Protein AF-A0A7J7MB04-F1 (afdb_monomer_lite)

Radius of gyration: 11.43 Å; chains: 1; bounding box: 27×20×32 Å

Organism: NCBI:txid39325

InterPro domains:
  IPR001623 DnaJ domain [PF00226] (20-67)
  IPR001623 DnaJ domain [PR00625] (22-40)
  IPR001623 DnaJ domain [PR00625] (40-55)
  IPR001623 DnaJ domain [PR00625] (56-67)
  IPR001623 DnaJ domain [PS50076] (20-67)
  IPR001623 DnaJ domain [SM00271] (19-67)
  IPR001623 DnaJ domain [cd06257] (20-67)
  IPR036869 Chaperone J-domain superfamily [G3DSA:1.10.287.110] (9-67)
  IPR036869 Chaperone J-domain superfamily [SSF46565] (17-67)

pLDDT: mean 75.95, std 7.19, range [56.25, 86.0]

Structure (mmCIF, N/CA/C/O backbone):
data_AF-A0A7J7MB04-F1
#
_entry.id   AF-A0A7J7MB04-F1
#
loop_
_atom_site.group_PDB
_atom_site.id
_atom_site.type_symbol
_atom_site.label_atom_id
_atom_site.label_alt_id
_atom_site.label_comp_id
_atom_site.label_asym_id
_atom_site.label_entity_id
_atom_site.label_seq_id
_atom_site.pdbx_PDB_ins_code
_atom_site.Cartn_x
_atom_site.Cartn_y
_atom_site.Cartn_z
_atom_site.occupancy
_atom_site.B_iso_or_equiv
_atom_site.auth_seq_id
_atom_site.auth_comp_id
_atom_site.auth_asym_id
_atom_site.auth_atom_id
_atom_site.pdbx_PDB_model_num
ATOM 1 N N . MET A 1 1 ? -6.962 7.987 3.956 1.00 57.75 1 MET A N 1
ATOM 2 C CA . MET A 1 1 ? -8.075 7.136 3.481 1.00 57.75 1 MET A CA 1
ATOM 3 C C . MET A 1 1 ? -8.128 6.962 1.955 1.00 57.75 1 MET A C 1
ATOM 5 O O . MET A 1 1 ? -8.967 6.203 1.503 1.00 57.75 1 MET A O 1
ATOM 9 N N . LEU A 1 2 ? -7.245 7.593 1.159 1.00 65.44 2 LEU A N 1
ATOM 10 C CA . LEU A 1 2 ? -7.190 7.380 -0.301 1.00 65.44 2 LEU A CA 1
ATOM 11 C C . LEU A 1 2 ? -6.467 6.075 -0.677 1.00 65.44 2 LEU A C 1
ATOM 13 O O . LEU A 1 2 ? -7.020 5.263 -1.400 1.00 65.44 2 LEU A O 1
ATOM 17 N N . ALA A 1 3 ? -5.316 5.794 -0.057 1.00 71.31 3 ALA A N 1
ATOM 18 C CA . ALA A 1 3 ? -4.492 4.631 -0.408 1.00 71.31 3 ALA A CA 1
ATOM 19 C C . ALA A 1 3 ? -5.182 3.263 -0.238 1.00 71.31 3 ALA A C 1
ATOM 21 O O . ALA A 1 3 ? -4.896 2.335 -0.982 1.00 71.31 3 ALA A O 1
ATOM 22 N N . THR A 1 4 ? -6.087 3.119 0.735 1.00 74.81 4 THR A N 1
ATOM 23 C CA . THR A 1 4 ? -6.873 1.886 0.912 1.00 74.81 4 THR A CA 1
ATOM 24 C C . THR A 1 4 ? -7.804 1.676 -0.278 1.00 74.81 4 THR A C 1
ATOM 26 O O . THR A 1 4 ? -7.842 0.587 -0.837 1.00 74.81 4 THR A O 1
ATOM 29 N N . PHE A 1 5 ? -8.502 2.732 -0.700 1.00 74.25 5 PHE A N 1
ATOM 30 C CA . PHE A 1 5 ? -9.354 2.703 -1.885 1.00 74.25 5 PHE A CA 1
ATOM 31 C C . PHE A 1 5 ? -8.548 2.478 -3.162 1.00 74.25 5 PHE A C 1
ATOM 33 O O . PHE A 1 5 ? -8.988 1.699 -3.997 1.00 74.25 5 PHE A O 1
ATOM 40 N N . ASP A 1 6 ? -7.370 3.093 -3.286 1.00 76.12 6 ASP A N 1
ATOM 41 C CA . ASP A 1 6 ? -6.492 2.895 -4.441 1.00 76.12 6 ASP A CA 1
ATOM 42 C C . ASP A 1 6 ? -6.081 1.425 -4.575 1.00 76.12 6 ASP A C 1
ATOM 44 O O . ASP A 1 6 ? -6.228 0.862 -5.652 1.00 76.12 6 ASP A O 1
ATOM 48 N N . VAL A 1 7 ? -5.661 0.763 -3.486 1.00 78.75 7 VAL A N 1
ATOM 49 C CA . VAL A 1 7 ? -5.327 -0.674 -3.523 1.00 78.75 7 VAL A CA 1
ATOM 50 C C . VAL A 1 7 ? -6.517 -1.519 -3.954 1.00 78.75 7 VAL A C 1
ATOM 52 O O . VAL A 1 7 ? -6.360 -2.388 -4.805 1.00 78.75 7 VAL A O 1
ATOM 55 N N . TYR A 1 8 ? -7.708 -1.269 -3.408 1.00 77.88 8 TYR A 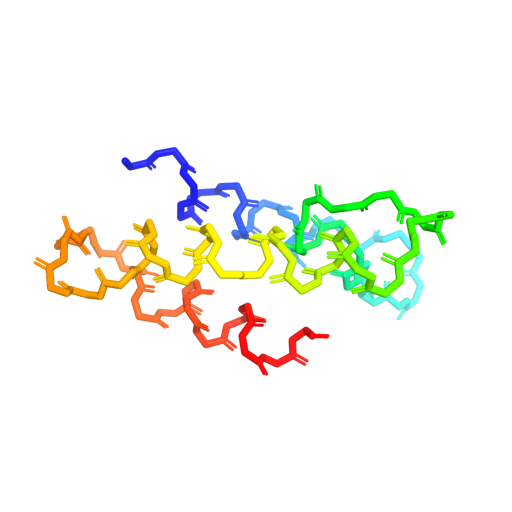N 1
ATOM 56 C CA . TYR A 1 8 ? -8.905 -2.013 -3.810 1.00 77.88 8 TYR A CA 1
ATOM 57 C C . TYR A 1 8 ? -9.282 -1.759 -5.272 1.00 77.88 8 TYR A C 1
ATOM 59 O O . TYR A 1 8 ? -9.603 -2.699 -5.992 1.00 77.88 8 TYR A O 1
ATOM 67 N N . LEU A 1 9 ? -9.198 -0.509 -5.730 1.00 78.62 9 LEU A N 1
ATOM 68 C CA . LEU A 1 9 ? -9.489 -0.133 -7.109 1.00 78.62 9 LEU A CA 1
ATOM 69 C C . LEU A 1 9 ? -8.490 -0.769 -8.083 1.00 78.62 9 LEU A C 1
ATOM 71 O O . LEU A 1 9 ? -8.881 -1.235 -9.148 1.00 78.62 9 LEU A O 1
ATOM 75 N N . LEU A 1 10 ? -7.208 -0.805 -7.719 1.00 77.25 10 LEU A N 1
ATOM 76 C CA . LEU A 1 10 ? -6.140 -1.417 -8.507 1.00 77.25 10 LEU A CA 1
ATOM 77 C C . LEU A 1 10 ? -6.230 -2.947 -8.492 1.00 77.25 10 LEU A C 1
ATOM 79 O O . LEU A 1 10 ? -5.998 -3.572 -9.520 1.00 77.25 10 LEU A O 1
ATOM 83 N N . ALA A 1 11 ? -6.643 -3.545 -7.373 1.00 75.38 11 ALA A N 1
ATOM 84 C CA . ALA A 1 11 ? -6.915 -4.977 -7.281 1.00 75.38 11 ALA A CA 1
ATOM 85 C C . ALA A 1 11 ? -8.126 -5.400 -8.127 1.00 75.38 11 ALA A C 1
ATOM 87 O O . ALA A 1 11 ? -8.120 -6.476 -8.725 1.00 75.38 11 ALA A O 1
ATOM 88 N N . GLU A 1 12 ? -9.151 -4.548 -8.219 1.00 76.44 12 GLU A N 1
ATOM 89 C CA . GLU A 1 12 ? -10.277 -4.733 -9.142 1.00 76.44 12 GLU A CA 1
ATOM 90 C C . GLU A 1 12 ? -9.875 -4.505 -10.605 1.00 76.44 12 GLU A C 1
ATOM 92 O O . GLU A 1 12 ? -10.452 -5.102 -11.519 1.00 76.44 12 GLU A O 1
ATOM 97 N N . LYS A 1 13 ? -8.862 -3.665 -10.848 1.00 70.12 13 LYS A N 1
ATOM 98 C CA . LYS A 1 13 ? -8.353 -3.345 -12.181 1.00 70.12 13 LYS A CA 1
ATOM 99 C C . LYS A 1 13 ? -7.520 -4.503 -12.740 1.00 70.12 13 LYS A C 1
ATOM 101 O O . LYS A 1 13 ? -6.302 -4.440 -12.845 1.00 70.12 13 LYS A O 1
ATOM 106 N N . LYS A 1 14 ? -8.198 -5.570 -13.160 1.00 60.69 14 LYS A N 1
ATOM 107 C CA . LYS A 1 14 ? -7.602 -6.640 -13.968 1.00 60.69 14 LYS A CA 1
ATOM 108 C C . LYS A 1 14 ? -7.370 -6.165 -15.398 1.00 60.69 14 LYS A C 1
ATOM 110 O O . LYS A 1 14 ? -8.325 -5.914 -16.136 1.00 60.69 14 LYS A O 1
ATOM 115 N N . ILE A 1 15 ? -6.110 -6.110 -15.824 1.00 59.09 15 ILE A N 1
ATOM 116 C CA . ILE A 1 15 ? -5.764 -5.995 -17.242 1.00 59.09 15 ILE A CA 1
ATOM 117 C C . ILE A 1 15 ? -5.720 -7.416 -17.826 1.00 59.09 15 ILE A C 1
ATOM 119 O O . ILE A 1 15 ? -4.701 -8.097 -17.825 1.00 59.09 15 ILE A O 1
ATOM 123 N N . GLY A 1 16 ? -6.865 -7.899 -18.316 1.00 64.94 16 GLY A N 1
ATOM 124 C CA . GLY A 1 16 ? -6.969 -9.215 -18.960 1.00 64.94 16 GLY A CA 1
ATOM 125 C C . GLY A 1 16 ? -7.179 -10.383 -17.983 1.00 64.94 16 GLY A C 1
ATOM 126 O O . GLY A 1 16 ? -8.108 -10.355 -17.178 1.00 64.94 16 GLY A O 1
ATOM 127 N N . ARG A 1 17 ? -6.383 -11.460 -18.114 1.00 56.25 17 ARG A N 1
ATOM 128 C CA . ARG A 1 17 ? -6.494 -12.687 -17.286 1.00 56.25 17 ARG A CA 1
ATOM 129 C C . ARG A 1 17 ? -5.662 -12.648 -16.002 1.00 56.25 17 ARG A C 1
ATOM 131 O O . ARG A 1 17 ? -5.913 -13.470 -15.123 1.00 56.25 17 ARG A O 1
ATOM 138 N N . GLU A 1 18 ? -4.723 -11.716 -15.884 1.00 57.62 18 GLU A N 1
ATOM 139 C CA . GLU A 1 18 ? -3.802 -11.622 -14.750 1.00 57.62 18 GLU A CA 1
ATOM 140 C C . GLU A 1 18 ? -4.067 -10.350 -13.940 1.00 57.62 18 GLU A C 1
ATOM 142 O O . GLU A 1 18 ? -4.489 -9.320 -14.470 1.00 57.62 18 GLU A O 1
ATOM 147 N N . SER A 1 19 ? -3.900 -10.464 -12.623 1.00 62.88 19 SER A N 1
ATOM 148 C CA . SER A 1 19 ? -3.999 -9.329 -11.710 1.00 62.88 19 SER A CA 1
ATOM 149 C C . SER A 1 19 ? -2.772 -8.444 -11.888 1.00 62.88 19 SER A C 1
ATOM 151 O O . SER A 1 19 ? -1.648 -8.939 -11.949 1.00 62.88 19 SER A O 1
ATOM 153 N N . ASP A 1 20 ? -2.990 -7.138 -11.976 1.00 72.50 20 ASP A N 1
ATOM 154 C CA . ASP A 1 20 ? -1.935 -6.176 -12.268 1.00 72.50 20 ASP A CA 1
ATOM 155 C C . ASP A 1 20 ? -1.184 -5.827 -10.969 1.00 72.50 20 ASP A C 1
ATOM 157 O O . ASP A 1 20 ? -1.442 -4.809 -10.327 1.00 72.50 20 ASP A O 1
ATOM 161 N N . TRP A 1 21 ? -0.296 -6.725 -10.526 1.00 74.44 21 TRP A N 1
ATOM 162 C CA . TRP A 1 21 ? 0.426 -6.615 -9.247 1.00 74.44 21 TRP A CA 1
ATOM 163 C C . TRP A 1 21 ? 1.241 -5.323 -9.143 1.00 74.44 21 TRP A C 1
ATOM 165 O O . TRP A 1 21 ? 1.212 -4.639 -8.121 1.00 74.44 21 TRP A O 1
ATOM 175 N N . TYR A 1 22 ? 1.883 -4.921 -10.241 1.00 76.44 22 TYR A N 1
ATOM 176 C CA . TYR A 1 22 ? 2.589 -3.644 -10.348 1.00 76.44 22 TYR A CA 1
ATOM 177 C C . TYR A 1 22 ? 1.637 -2.462 -10.138 1.00 76.44 22 TYR A C 1
ATOM 179 O O . TYR A 1 22 ? 1.937 -1.549 -9.368 1.00 76.44 22 TYR A O 1
ATOM 187 N N . GLY A 1 23 ? 0.442 -2.535 -10.732 1.00 75.12 23 GLY A N 1
ATOM 188 C CA . GLY A 1 23 ? -0.636 -1.580 -10.507 1.00 75.12 23 GLY A CA 1
ATOM 189 C C . GLY A 1 23 ? -1.049 -1.509 -9.039 1.00 75.12 23 GLY A C 1
ATOM 190 O O . GLY A 1 23 ? -1.128 -0.409 -8.506 1.00 75.12 23 GLY A O 1
ATOM 191 N N . ILE A 1 24 ? -1.233 -2.652 -8.367 1.00 78.31 24 ILE A N 1
ATOM 192 C CA . ILE A 1 24 ? -1.581 -2.750 -6.933 1.00 78.31 24 ILE A CA 1
ATOM 193 C C . ILE A 1 24 ? -0.516 -2.096 -6.041 1.00 78.31 24 ILE A C 1
ATOM 195 O O . ILE A 1 24 ? -0.854 -1.366 -5.109 1.00 78.31 24 ILE A O 1
ATOM 199 N N . LEU A 1 25 ? 0.763 -2.310 -6.355 1.00 76.31 25 LEU A N 1
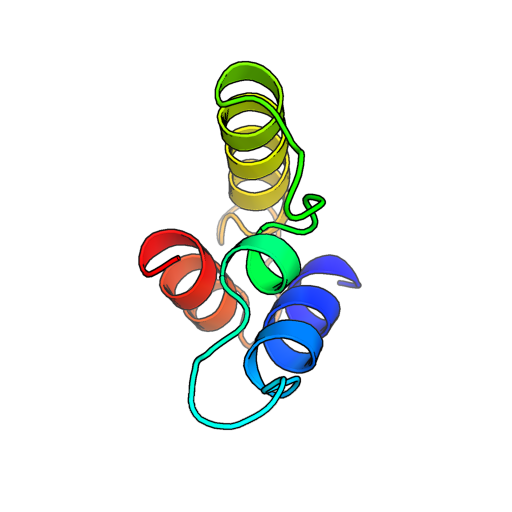ATOM 200 C CA . LEU A 1 25 ? 1.910 -1.672 -5.698 1.00 76.31 25 LEU A CA 1
ATOM 201 C C . LEU A 1 25 ? 2.075 -0.187 -6.086 1.00 76.31 25 LEU A C 1
ATOM 203 O O . LEU A 1 25 ? 2.925 0.519 -5.533 1.00 76.31 25 LEU A O 1
ATOM 207 N N . GLY A 1 26 ? 1.265 0.306 -7.029 1.00 73.81 26 GLY A N 1
ATOM 208 C CA . GLY A 1 26 ? 1.318 1.672 -7.541 1.00 73.81 26 GLY A CA 1
ATOM 209 C C . GLY A 1 26 ? 2.619 1.977 -8.279 1.00 73.81 26 GLY A C 1
ATOM 210 O O . GLY A 1 26 ? 3.066 3.126 -8.275 1.00 73.81 26 GLY A O 1
ATOM 211 N N . VAL A 1 27 ? 3.252 0.956 -8.855 1.00 76.38 27 VAL A N 1
ATOM 212 C CA . VAL A 1 27 ? 4.483 1.070 -9.632 1.00 76.38 27 VAL A CA 1
ATOM 213 C C . VAL A 1 27 ? 4.225 0.731 -11.091 1.00 76.38 27 VAL A C 1
ATOM 215 O O . VAL A 1 27 ? 3.287 0.023 -11.447 1.00 76.38 27 VAL A O 1
ATOM 218 N N . SER A 1 28 ? 5.069 1.272 -11.955 1.00 73.56 28 SER A N 1
ATOM 219 C CA . SER A 1 28 ? 4.998 0.978 -13.378 1.00 73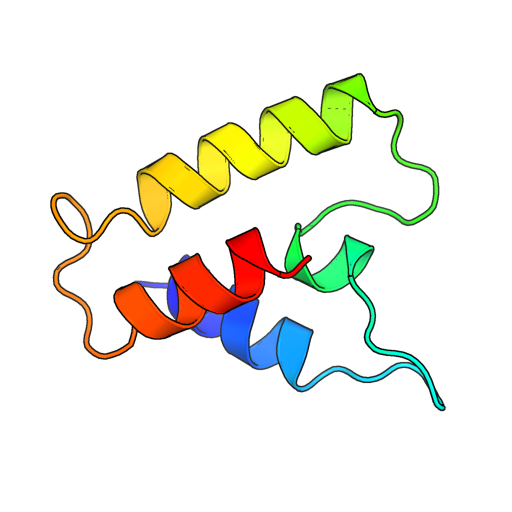.56 28 SER A CA 1
ATOM 220 C C . SER A 1 28 ? 5.566 -0.420 -13.667 1.00 73.56 28 SER A C 1
ATOM 222 O O . SER A 1 28 ? 6.395 -0.926 -12.912 1.00 73.56 28 SER A O 1
ATOM 224 N N . LEU A 1 29 ? 5.128 -1.048 -14.760 1.00 70.31 29 LEU A N 1
ATOM 225 C CA . LEU A 1 29 ? 5.604 -2.376 -15.190 1.00 70.31 29 LEU A CA 1
ATOM 226 C C . LEU A 1 29 ? 7.106 -2.390 -15.528 1.00 70.31 29 LEU A C 1
ATOM 228 O O . LEU A 1 29 ? 7.738 -3.441 -15.516 1.00 70.31 29 LEU A O 1
ATOM 232 N N . ASP A 1 30 ? 7.674 -1.224 -15.828 1.00 77.75 30 ASP A N 1
ATOM 233 C CA . ASP A 1 30 ? 9.099 -0.995 -16.076 1.00 77.75 30 ASP A CA 1
ATOM 234 C C . ASP A 1 30 ? 9.871 -0.555 -14.819 1.00 77.75 30 ASP A C 1
ATOM 236 O O . ASP A 1 30 ? 11.051 -0.214 -14.905 1.00 77.75 30 ASP A O 1
ATOM 240 N N . ALA A 1 31 ? 9.226 -0.531 -13.647 1.00 77.38 31 ALA A N 1
ATOM 241 C CA . ALA A 1 31 ? 9.861 -0.083 -12.418 1.00 77.38 31 ALA A CA 1
ATOM 242 C C . ALA A 1 31 ? 10.939 -1.069 -11.947 1.00 77.38 31 ALA A C 1
ATOM 244 O O . ALA A 1 31 ? 10.715 -2.274 -11.845 1.00 77.38 31 ALA A O 1
ATOM 245 N N . SER A 1 32 ? 12.104 -0.531 -11.589 1.00 83.81 32 SER A N 1
ATOM 246 C CA . SER A 1 32 ? 13.190 -1.301 -10.986 1.00 83.81 32 SER A CA 1
ATOM 247 C C . SER A 1 32 ? 12.823 -1.796 -9.582 1.00 83.81 32 SER A C 1
ATOM 249 O O . SER A 1 32 ? 12.076 -1.139 -8.851 1.00 83.81 32 SER A O 1
ATOM 251 N N . ASP A 1 33 ? 13.441 -2.896 -9.147 1.00 83.31 33 ASP A N 1
ATOM 252 C CA . ASP A 1 33 ? 13.231 -3.489 -7.814 1.00 83.31 33 ASP A CA 1
ATOM 253 C C . ASP A 1 33 ? 13.420 -2.497 -6.652 1.00 83.31 33 ASP A C 1
ATOM 255 O O . A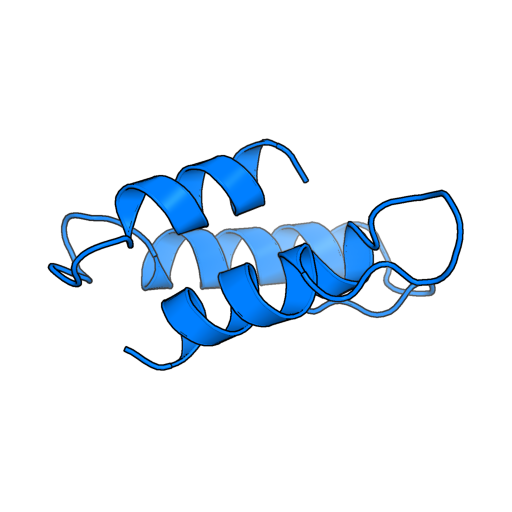SP A 1 33 ? 12.748 -2.582 -5.621 1.00 83.31 33 ASP A O 1
ATOM 259 N N . ASP A 1 34 ? 14.323 -1.524 -6.803 1.00 85.75 34 ASP A N 1
ATOM 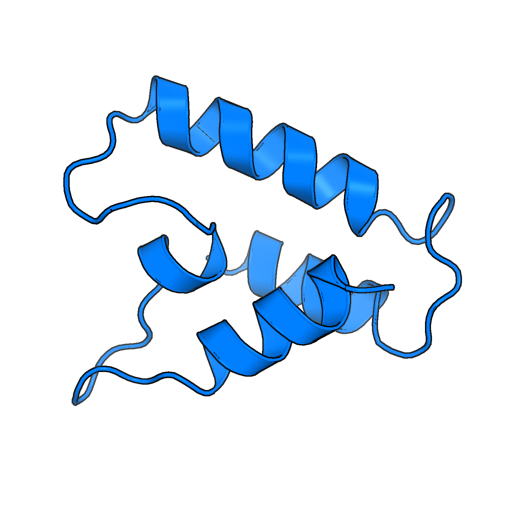260 C CA . ASP A 1 34 ? 14.550 -0.490 -5.788 1.00 85.75 34 ASP A CA 1
ATOM 261 C C . ASP A 1 34 ? 13.326 0.432 -5.638 1.00 85.75 34 ASP A C 1
ATOM 263 O O . ASP A 1 34 ? 12.883 0.752 -4.529 1.00 85.75 34 ASP A O 1
ATOM 267 N N . THR A 1 35 ? 12.701 0.774 -6.767 1.00 83.69 35 THR A N 1
ATOM 268 C CA . THR A 1 35 ? 11.473 1.569 -6.831 1.00 83.69 35 THR A CA 1
ATOM 269 C C . THR A 1 35 ? 10.289 0.785 -6.265 1.00 83.69 35 THR A C 1
ATOM 271 O O . THR A 1 35 ? 9.524 1.339 -5.472 1.00 83.69 35 THR A O 1
ATOM 274 N N . LEU A 1 36 ? 10.202 -0.514 -6.583 1.00 83.12 36 LEU A N 1
ATOM 275 C CA . LEU A 1 36 ? 9.223 -1.457 -6.031 1.00 83.12 36 LEU A CA 1
ATOM 276 C C . LEU A 1 36 ? 9.292 -1.492 -4.501 1.00 83.12 36 LEU A C 1
ATOM 278 O O . LEU A 1 36 ? 8.309 -1.226 -3.808 1.00 83.12 36 LEU A O 1
ATOM 282 N N . ARG A 1 37 ? 10.486 -1.742 -3.951 1.00 83.56 37 ARG A N 1
ATOM 283 C CA . ARG A 1 37 ? 10.710 -1.823 -2.502 1.00 83.56 37 ARG A CA 1
ATOM 284 C C . ARG A 1 37 ? 10.433 -0.489 -1.805 1.00 83.56 37 ARG A C 1
ATOM 286 O O . ARG A 1 37 ? 9.902 -0.477 -0.689 1.00 83.56 37 ARG A O 1
ATOM 293 N N . GLY A 1 38 ? 10.785 0.630 -2.437 1.00 86.00 38 GLY A N 1
ATOM 294 C CA . GLY A 1 38 ? 10.498 1.971 -1.930 1.00 86.00 38 GLY A CA 1
ATOM 295 C C . GLY A 1 38 ? 8.997 2.263 -1.846 1.00 86.00 38 GLY A C 1
ATOM 296 O O . GLY A 1 38 ? 8.516 2.736 -0.811 1.00 86.00 38 GLY A O 1
ATOM 297 N N . HIS A 1 39 ? 8.252 1.936 -2.905 1.00 83.00 39 HIS A N 1
ATOM 298 C CA . HIS A 1 39 ? 6.797 2.088 -2.954 1.00 83.00 39 HIS A CA 1
ATOM 299 C C . HIS A 1 39 ? 6.087 1.169 -1.964 1.00 83.00 39 HIS A C 1
ATOM 301 O O . HIS A 1 39 ? 5.269 1.652 -1.179 1.00 83.00 39 HIS A O 1
ATOM 307 N N . TYR A 1 40 ? 6.477 -0.107 -1.907 1.00 83.56 40 TYR A N 1
ATOM 308 C CA . TYR A 1 40 ? 5.942 -1.064 -0.943 1.00 83.56 40 TYR A CA 1
ATOM 309 C C . TYR A 1 40 ? 6.078 -0.552 0.494 1.00 83.56 40 TYR A C 1
ATOM 311 O O . TYR A 1 40 ? 5.103 -0.511 1.238 1.00 83.56 40 TYR A O 1
ATOM 319 N N . ARG A 1 41 ? 7.265 -0.066 0.888 1.00 85.69 41 ARG A N 1
ATOM 320 C CA . ARG A 1 41 ? 7.483 0.496 2.235 1.00 85.69 41 ARG A CA 1
ATOM 321 C C . ARG A 1 41 ? 6.588 1.699 2.520 1.00 85.69 41 ARG A C 1
ATOM 323 O O . ARG A 1 41 ? 6.060 1.816 3.626 1.00 85.69 41 ARG A O 1
ATOM 330 N N . LYS A 1 42 ? 6.406 2.589 1.539 1.00 83.94 42 LYS A N 1
ATOM 331 C CA . LYS A 1 42 ? 5.485 3.728 1.661 1.00 83.94 42 LYS A CA 1
ATOM 332 C C . LYS A 1 42 ? 4.045 3.257 1.851 1.00 83.94 42 LYS A C 1
ATOM 334 O O . LYS A 1 42 ? 3.392 3.713 2.785 1.00 83.94 42 LYS A O 1
ATOM 339 N N . MET A 1 43 ? 3.559 2.345 1.011 1.00 80.25 43 MET A N 1
ATOM 340 C CA . MET A 1 43 ? 2.185 1.848 1.097 1.00 80.25 43 MET A CA 1
ATOM 341 C C . MET A 1 43 ? 1.948 1.055 2.378 1.00 80.25 43 MET A C 1
ATOM 343 O O . MET A 1 43 ? 0.947 1.296 3.042 1.00 80.25 43 MET A O 1
ATOM 347 N N . ALA A 1 44 ? 2.891 0.211 2.795 1.00 81.94 44 ALA A N 1
ATOM 348 C CA . ALA A 1 44 ? 2.828 -0.520 4.056 1.00 81.94 44 ALA A CA 1
ATOM 349 C C . ALA A 1 44 ? 2.682 0.427 5.256 1.00 81.94 44 ALA A C 1
ATOM 351 O O . ALA A 1 44 ? 1.860 0.177 6.129 1.00 81.94 44 ALA A O 1
ATOM 352 N N . LEU A 1 45 ? 3.408 1.553 5.280 1.00 82.12 45 LEU A N 1
ATOM 353 C CA . LEU A 1 45 ? 3.275 2.575 6.328 1.00 82.12 45 LEU A CA 1
ATOM 354 C C . LEU A 1 45 ? 1.928 3.313 6.288 1.00 82.12 45 LEU A C 1
ATOM 356 O O . LEU A 1 45 ? 1.414 3.700 7.338 1.00 82.12 45 LEU A O 1
ATOM 360 N N . ILE A 1 46 ? 1.368 3.528 5.095 1.00 79.00 46 ILE A N 1
ATOM 361 C CA . ILE A 1 46 ? 0.090 4.230 4.902 1.00 79.00 46 ILE A CA 1
ATOM 362 C C . ILE A 1 46 ? -1.108 3.313 5.192 1.00 79.00 46 ILE A C 1
ATOM 364 O O . ILE A 1 46 ? -2.131 3.770 5.702 1.00 79.00 46 ILE A O 1
ATOM 368 N N . LEU A 1 47 ? -1.005 2.030 4.857 1.00 78.19 47 LEU A N 1
ATOM 369 C CA . LEU A 1 47 ? -2.034 1.014 5.083 1.00 78.19 47 LEU A CA 1
ATOM 370 C C . LEU A 1 47 ? -1.926 0.371 6.460 1.00 78.19 47 LEU A C 1
ATOM 372 O O . LEU A 1 47 ? -2.844 -0.339 6.855 1.00 78.19 47 LEU A O 1
ATOM 376 N N . HIS A 1 48 ? -0.841 0.637 7.193 1.00 79.38 48 HIS A N 1
ATOM 377 C CA . HIS A 1 48 ? -0.620 0.048 8.501 1.00 79.38 48 HIS A CA 1
ATOM 378 C C . HIS A 1 48 ? -1.839 0.295 9.408 1.00 79.38 48 HIS A C 1
ATOM 380 O O . HIS A 1 48 ? -2.225 1.457 9.599 1.00 79.38 48 HIS A O 1
ATOM 386 N N . PRO A 1 49 ? -2.422 -0.757 10.011 1.00 73.50 49 PRO A N 1
ATOM 387 C CA . PRO A 1 49 ? -3.661 -0.652 10.785 1.00 73.50 49 PRO A CA 1
ATOM 388 C C . PRO A 1 49 ? -3.534 0.285 11.997 1.00 73.50 49 PRO A C 1
ATOM 390 O O . PRO A 1 49 ? -4.522 0.872 12.435 1.00 73.50 49 PRO A O 1
ATOM 393 N N . ASP A 1 50 ? -2.310 0.489 12.497 1.00 78.12 50 ASP A N 1
ATOM 394 C CA . ASP A 1 50 ? -2.012 1.446 13.573 1.00 78.12 50 ASP A CA 1
ATOM 395 C C . ASP A 1 50 ? -2.246 2.910 13.156 1.00 78.12 50 ASP A C 1
ATOM 397 O O . ASP A 1 50 ? -2.833 3.698 13.897 1.00 78.12 50 ASP A O 1
ATOM 401 N N . LYS A 1 51 ? -1.824 3.280 11.937 1.00 70.75 51 LYS A N 1
ATOM 402 C CA . LYS A 1 51 ? -1.946 4.652 11.420 1.00 70.75 51 LYS A CA 1
ATOM 403 C C . LYS A 1 51 ? -3.244 4.882 10.658 1.00 70.75 51 LYS A C 1
ATOM 405 O O . LYS A 1 51 ? -3.715 6.016 10.592 1.00 70.75 51 LYS A O 1
ATOM 410 N N . ASN A 1 52 ? -3.828 3.834 10.087 1.00 68.19 52 ASN A N 1
ATOM 411 C CA . ASN A 1 52 ? -5.005 3.930 9.241 1.00 68.19 52 ASN A CA 1
ATOM 412 C C . ASN A 1 52 ? -6.099 3.008 9.786 1.00 68.19 52 ASN A C 1
ATOM 414 O O . ASN A 1 52 ? -6.255 1.871 9.355 1.00 68.19 52 ASN A O 1
ATOM 418 N N . LYS A 1 53 ? -6.902 3.535 10.719 1.00 70.56 53 LYS A N 1
ATOM 419 C CA . LYS A 1 53 ? -8.076 2.852 11.303 1.00 70.56 53 LYS A CA 1
ATOM 420 C C . LYS A 1 53 ? -9.267 2.760 10.337 1.00 70.56 53 LYS A C 1
ATOM 422 O O . LYS A 1 53 ? -10.419 2.698 10.759 1.00 70.56 53 LYS A O 1
ATOM 427 N N . SER A 1 54 ? -9.001 2.828 9.036 1.00 72.44 54 SER A N 1
ATOM 428 C CA . SER A 1 54 ? -10.024 2.727 8.008 1.00 72.44 54 SER A CA 1
ATOM 429 C C . SER A 1 54 ? -10.547 1.298 7.950 1.00 72.44 54 SER A C 1
ATOM 431 O O . SER A 1 54 ? -9.775 0.339 7.976 1.00 72.44 54 SER A O 1
ATOM 433 N N . ILE A 1 55 ? -11.861 1.158 7.806 1.00 70.06 55 ILE A N 1
ATOM 434 C CA . ILE A 1 55 ? -12.485 -0.126 7.487 1.00 70.06 55 ILE A CA 1
ATOM 435 C C . ILE A 1 55 ? -11.873 -0.607 6.162 1.00 70.06 55 ILE A C 1
ATOM 437 O O . ILE A 1 55 ? -11.855 0.141 5.185 1.00 70.06 55 ILE A O 1
ATOM 441 N N . GLY A 1 56 ? -11.288 -1.807 6.164 1.00 74.62 56 GLY A N 1
ATOM 442 C CA . GLY A 1 56 ? -10.590 -2.378 5.006 1.00 74.62 56 GLY A CA 1
ATOM 443 C C . GLY A 1 56 ? -9.085 -2.088 4.914 1.00 74.62 56 GLY A C 1
ATOM 444 O O . GLY A 1 56 ? -8.454 -2.582 3.987 1.00 74.62 56 GLY A O 1
ATOM 445 N N . ALA A 1 57 ? -8.474 -1.351 5.854 1.00 80.94 57 ALA A N 1
ATOM 446 C CA . ALA A 1 57 ? -7.016 -1.150 5.859 1.00 80.94 57 ALA A CA 1
ATOM 447 C C . ALA A 1 57 ? -6.242 -2.475 5.963 1.00 80.94 57 ALA A C 1
ATOM 449 O O . ALA A 1 57 ? -5.280 -2.675 5.232 1.00 80.94 57 ALA A O 1
ATOM 450 N N . ASP A 1 58 ? -6.723 -3.399 6.798 1.00 81.56 58 ASP A N 1
ATOM 451 C CA . ASP A 1 58 ? -6.176 -4.754 6.932 1.00 81.56 58 ASP A CA 1
ATOM 452 C C . ASP A 1 58 ? -6.283 -5.556 5.621 1.00 81.56 58 ASP A C 1
ATOM 454 O O . ASP A 1 58 ? -5.316 -6.163 5.169 1.00 81.56 58 ASP A O 1
ATOM 458 N N . GLY A 1 59 ? -7.432 -5.475 4.942 1.00 82.62 59 GLY A N 1
ATOM 459 C CA . GLY A 1 59 ? -7.641 -6.137 3.654 1.00 82.62 59 GLY A CA 1
ATOM 460 C C . GLY A 1 59 ? -6.750 -5.572 2.547 1.00 82.62 59 GLY A C 1
ATOM 461 O O . GLY A 1 59 ? -6.108 -6.332 1.829 1.00 82.62 59 GLY A O 1
ATOM 462 N N . ALA A 1 60 ? -6.627 -4.247 2.457 1.00 82.00 60 ALA A N 1
ATOM 463 C CA . ALA A 1 60 ? -5.705 -3.606 1.523 1.00 82.00 60 ALA A CA 1
ATOM 464 C C . ALA A 1 60 ? -4.234 -3.919 1.847 1.00 82.00 60 ALA A C 1
ATOM 466 O O . ALA A 1 60 ? -3.442 -4.140 0.937 1.00 82.00 60 ALA A O 1
ATOM 467 N N . PHE A 1 61 ? -3.856 -3.983 3.126 1.00 82.31 61 PHE A N 1
ATOM 468 C CA . PHE A 1 61 ? -2.509 -4.388 3.535 1.00 82.31 61 PHE A CA 1
ATOM 469 C C . PHE A 1 61 ? -2.207 -5.840 3.142 1.00 82.31 61 PHE A C 1
ATOM 471 O O . PHE A 1 61 ? -1.096 -6.153 2.714 1.00 82.31 61 PHE A O 1
ATOM 478 N N . LYS A 1 62 ? -3.208 -6.719 3.241 1.00 82.44 62 LYS A N 1
ATOM 479 C CA . LYS A 1 62 ? -3.097 -8.111 2.815 1.00 82.44 62 LYS A CA 1
ATOM 480 C C . LYS A 1 62 ? -2.947 -8.237 1.299 1.00 82.44 62 LYS A C 1
ATOM 482 O O . LYS A 1 62 ? -2.049 -8.939 0.861 1.00 82.44 62 LYS A O 1
ATOM 487 N N . ILE A 1 63 ? -3.742 -7.500 0.522 1.00 82.31 63 ILE A N 1
ATOM 488 C CA . ILE A 1 63 ? -3.612 -7.428 -0.943 1.00 82.31 63 ILE A CA 1
ATOM 489 C C . ILE A 1 63 ? -2.224 -6.909 -1.337 1.00 82.31 63 ILE A C 1
ATOM 491 O O . ILE A 1 63 ? -1.585 -7.480 -2.210 1.00 82.31 63 ILE A O 1
ATOM 495 N N . LEU A 1 64 ? -1.732 -5.863 -0.663 1.00 80.19 64 LEU A N 1
ATOM 496 C CA . LEU A 1 64 ? -0.380 -5.344 -0.881 1.00 80.19 64 LEU A CA 1
ATOM 497 C C . LEU A 1 64 ? 0.697 -6.387 -0.541 1.00 80.19 64 LEU A C 1
ATOM 499 O O . LEU A 1 64 ? 1.743 -6.390 -1.169 1.00 80.19 64 LEU A O 1
ATOM 503 N N . SER A 1 65 ? 0.464 -7.234 0.465 1.00 79.06 65 SER A N 1
ATOM 504 C CA . SER A 1 65 ? 1.396 -8.300 0.863 1.00 79.06 65 SER A CA 1
ATOM 505 C C . SER A 1 65 ? 1.330 -9.535 -0.044 1.00 79.06 65 SER A C 1
ATOM 507 O O . SER A 1 65 ? 2.265 -10.331 -0.041 1.00 79.06 65 SER A O 1
ATOM 509 N N . GLU A 1 66 ? 0.217 -9.737 -0.752 1.00 78.81 66 GLU A N 1
ATOM 510 C CA . GLU A 1 66 ? 0.053 -10.790 -1.764 1.00 78.81 66 GLU A CA 1
ATOM 511 C C . GLU A 1 66 ? 0.623 -10.384 -3.132 1.00 78.81 66 GLU A C 1
ATOM 513 O O . GLU A 1 66 ? 0.954 -11.272 -3.918 1.00 78.81 66 GLU A O 1
ATOM 518 N N . ALA A 1 67 ? 0.729 -9.076 -3.395 1.00 73.75 67 ALA A N 1
ATOM 519 C CA .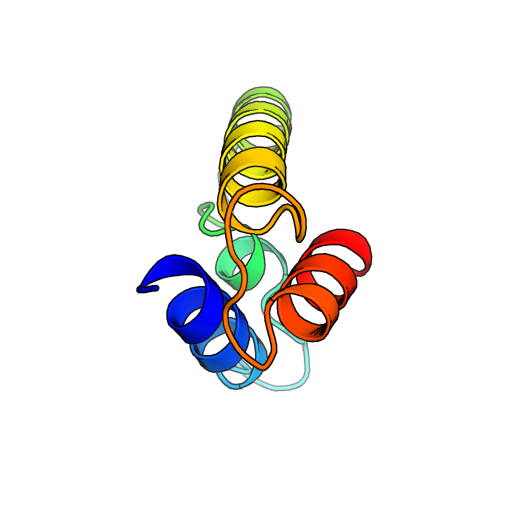 ALA A 1 67 ? 1.354 -8.486 -4.581 1.00 73.75 67 ALA A CA 1
ATOM 520 C C . ALA A 1 67 ? 2.886 -8.525 -4.522 1.00 73.75 67 ALA A C 1
ATOM 522 O O . ALA A 1 67 ? 3.490 -8.819 -5.577 1.00 73.75 67 ALA A O 1
#

Foldseek 3Di:
DVLLVQLVVQQVPDPPPDRPLCSSLVHDPPDDPVRSVVSLVVSCVVLPCVNDVDDRSVVSNVSSVVD

Secondary structure (DSSP, 8-state):
-HHHHHHHHHHH-EETTEE-HHHHTT--TT--HHHHHHHHHHHHHHH-TTT---TTHHHHHHHHHH-

Sequence (67 aa):
MLATFDVYLLAEKKIGRESDWYGILGVSLDASDDTLRGHYRKMALILHPDKNKSIGADGAFKILSEA